Protein AF-A0A526YQS2-F1 (afdb_monomer)

Mean predicted aligned error: 2.61 Å

Sequence (73 aa):
AGLTPADIDLIVLATSTPNNTFPATAVDIQNRLGMHHGFAFDMQAVCSGFVYAVTTADLYIRGGLAKRVLVIG

Radius of gyration: 11.7 Å; Cα contacts (8 Å, |Δi|>4): 120; chains: 1; bounding box: 30×26×31 Å

Foldseek 3Di:
DPDALQQAQEEEEQDQDFPDPPPGNQVVVNVVSVNPHHDYHYADDPPCRQVVQVVVQVVCCVVVVIVHYHYHD

Nearest PDB structures (foldseek):
  2ebd-assembly1_B  TM=9.677E-01  e=7.456E-06  Aquifex aeolicus VF5
  5by7-assembly2_C  TM=9.597E-01  e=2.860E-04  Micromonospora maris AB-18-032
  2x3e-assembly1_A  TM=9.535E-01  e=4.513E-04  Pseudomonas aeruginosa
  5gk0-assembly2_B  TM=8.567E-01  e=1.097E-02  Photorhabdus laumondii subsp. laumondii TTO1
  5gk2-assembly2_C  TM=8.611E-01  e=1.520E-02  Photorhabdus laumondii subsp. laumondii TTO1

pLDDT: mean 95.12, std 3.97, range [81.62, 98.44]

Solvent-accessible surface area (backbone atoms only — not comparable to full-atom values): 4125 Å² total; per-residue (Å²): 132,94,71,57,48,85,63,40,33,33,35,36,26,17,42,75,76,59,89,40,92,72,68,44,46,25,44,54,50,35,57,75,60,64,36,88,60,65,53,51,39,65,37,76,46,58,96,50,11,48,63,52,40,52,53,50,44,51,50,35,39,76,69,69,75,25,92,32,67,48,76,43,102

Structure (mmCIF, N/CA/C/O backbone):
data_AF-A0A526YQS2-F1
#
_entry.id   AF-A0A526YQS2-F1
#
loop_
_atom_site.group_PDB
_atom_site.id
_atom_site.type_symbol
_atom_site.label_atom_id
_atom_site.label_alt_id
_atom_site.label_comp_id
_atom_site.label_asym_id
_atom_site.l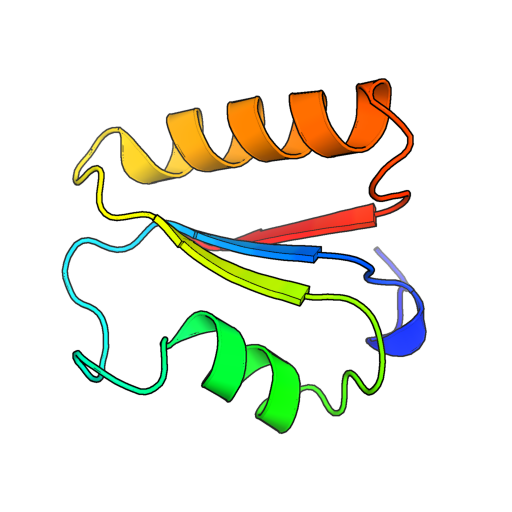abe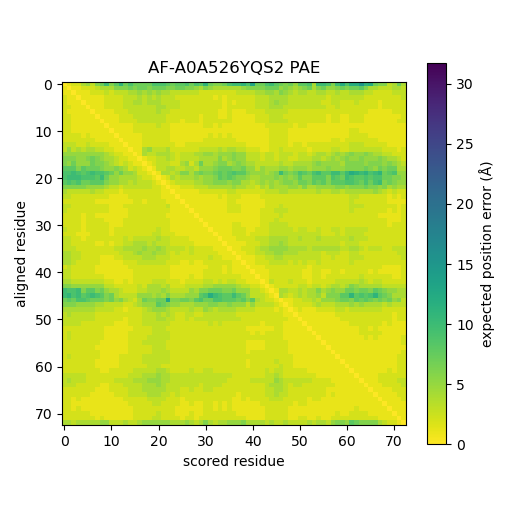l_entity_id
_atom_site.label_seq_id
_atom_site.pdbx_PDB_ins_code
_atom_site.Cartn_x
_atom_site.Cartn_y
_atom_site.Cartn_z
_atom_site.occupancy
_atom_site.B_iso_or_equiv
_atom_site.auth_seq_id
_atom_site.auth_comp_id
_atom_site.auth_asym_id
_atom_site.auth_atom_id
_atom_site.pdbx_PDB_model_num
ATOM 1 N N . ALA A 1 1 ? -0.313 -8.128 13.681 1.00 81.62 1 ALA A N 1
ATOM 2 C CA . ALA A 1 1 ? -1.248 -7.004 13.888 1.00 81.62 1 ALA A CA 1
ATOM 3 C C . ALA A 1 1 ? -2.610 -7.433 14.450 1.00 81.62 1 ALA A C 1
ATOM 5 O O . ALA A 1 1 ? -3.280 -6.581 15.010 1.00 81.62 1 ALA A O 1
ATOM 6 N N . GLY A 1 2 ? -3.028 -8.706 14.337 1.00 92.56 2 GLY A N 1
ATOM 7 C CA . GLY A 1 2 ? -4.353 -9.126 14.827 1.00 92.56 2 GLY A CA 1
ATOM 8 C C . GLY A 1 2 ? -5.508 -8.457 14.075 1.00 92.56 2 GLY A C 1
ATOM 9 O O . GLY A 1 2 ? -6.561 -8.234 14.654 1.00 92.56 2 GLY A O 1
ATOM 10 N N . LEU A 1 3 ? -5.265 -8.086 12.814 1.00 96.25 3 LEU A N 1
ATOM 11 C CA . LEU A 1 3 ? -6.195 -7.360 11.956 1.00 96.25 3 LEU A CA 1
ATOM 12 C C . LEU A 1 3 ? -6.777 -8.293 10.903 1.00 96.25 3 LEU A C 1
ATOM 14 O O . LEU A 1 3 ? -6.137 -9.267 10.498 1.00 96.25 3 LEU A O 1
ATOM 18 N N . THR A 1 4 ? -7.966 -7.941 10.442 1.00 97.12 4 THR A N 1
ATOM 19 C CA . THR A 1 4 ? -8.649 -8.583 9.324 1.00 97.12 4 THR A CA 1
ATOM 20 C C . THR A 1 4 ? -8.519 -7.731 8.056 1.00 97.12 4 THR A C 1
ATOM 22 O O . THR A 1 4 ? -8.188 -6.548 8.141 1.00 97.12 4 THR A O 1
ATOM 25 N N . PRO A 1 5 ? -8.808 -8.281 6.866 1.00 96.69 5 PRO A N 1
ATOM 26 C CA . PRO A 1 5 ? -8.887 -7.491 5.634 1.00 96.69 5 PRO A CA 1
ATOM 27 C C . PRO A 1 5 ? -9.861 -6.304 5.730 1.00 96.69 5 PRO A C 1
ATOM 29 O O . PRO A 1 5 ? -9.600 -5.252 5.159 1.00 96.69 5 PRO A O 1
ATOM 32 N N . ALA A 1 6 ? -10.936 -6.433 6.516 1.00 96.69 6 ALA A N 1
ATOM 33 C CA . ALA A 1 6 ? -11.908 -5.365 6.758 1.00 96.69 6 ALA A CA 1
ATOM 34 C C . ALA A 1 6 ? -11.356 -4.201 7.607 1.00 96.69 6 ALA A C 1
ATOM 36 O O . ALA A 1 6 ? -11.990 -3.154 7.705 1.00 96.69 6 ALA A O 1
ATOM 37 N N . ASP A 1 7 ? -10.179 -4.352 8.216 1.00 97.62 7 ASP A N 1
ATOM 38 C CA . ASP A 1 7 ? -9.524 -3.280 8.965 1.00 97.62 7 ASP A CA 1
ATOM 39 C C . ASP A 1 7 ? -8.626 -2.387 8.102 1.00 97.62 7 ASP A C 1
ATOM 41 O O . ASP A 1 7 ? -8.144 -1.375 8.618 1.00 97.62 7 ASP A O 1
ATOM 45 N N . ILE A 1 8 ? -8.355 -2.781 6.852 1.00 98.00 8 ILE A N 1
ATOM 46 C CA . ILE A 1 8 ? -7.403 -2.140 5.938 1.00 98.00 8 ILE A CA 1
ATOM 47 C C . ILE A 1 8 ? -8.160 -1.217 4.985 1.00 98.00 8 ILE A C 1
ATOM 49 O O . ILE A 1 8 ? -9.074 -1.656 4.300 1.00 98.00 8 ILE A O 1
ATOM 53 N N . ASP A 1 9 ? -7.744 0.045 4.894 1.00 98.19 9 ASP A N 1
ATOM 54 C CA . ASP A 1 9 ? -8.384 1.033 4.015 1.00 98.19 9 ASP A CA 1
ATOM 55 C C . ASP A 1 9 ? -7.591 1.266 2.721 1.00 98.19 9 ASP A C 1
ATOM 57 O O . ASP A 1 9 ? -8.127 1.772 1.734 1.00 98.19 9 ASP A O 1
ATOM 61 N N . LEU A 1 10 ? -6.304 0.905 2.727 1.00 98.44 10 LEU A N 1
ATOM 62 C CA . LEU A 1 10 ? -5.391 1.120 1.612 1.00 98.44 10 LEU A CA 1
ATOM 63 C C . LEU A 1 10 ? -4.343 0.008 1.511 1.00 98.44 10 LEU A C 1
ATOM 65 O O . LEU A 1 10 ? -3.721 -0.347 2.512 1.00 98.44 10 LEU A O 1
ATOM 69 N N . ILE A 1 11 ? -4.090 -0.475 0.294 1.00 98.38 11 ILE A N 1
ATOM 70 C CA . ILE A 1 11 ? -2.920 -1.298 -0.044 1.00 98.38 11 ILE A CA 1
ATOM 71 C C . ILE A 1 11 ? -1.988 -0.513 -0.973 1.00 98.38 11 ILE A C 1
ATOM 73 O O . ILE A 1 11 ? -2.404 -0.070 -2.043 1.00 98.38 11 ILE A O 1
ATOM 77 N N . VAL A 1 12 ? -0.716 -0.388 -0.592 1.00 98.06 12 VAL A N 1
ATOM 78 C CA . VAL A 1 12 ? 0.344 0.148 -1.458 1.00 98.06 12 VAL A CA 1
ATOM 79 C C . VAL A 1 12 ? 1.365 -0.950 -1.719 1.00 98.06 12 VAL A C 1
ATOM 81 O O . VAL A 1 12 ? 2.043 -1.393 -0.791 1.00 98.06 12 VAL A O 1
ATOM 84 N N . LEU A 1 13 ? 1.486 -1.378 -2.975 1.00 97.31 13 LEU A N 1
ATOM 85 C CA . LEU A 1 13 ? 2.501 -2.343 -3.394 1.00 97.31 13 LEU A CA 1
ATOM 86 C C . LEU A 1 13 ? 3.666 -1.623 -4.070 1.00 97.31 13 LEU A C 1
ATOM 88 O O . LEU A 1 13 ? 3.563 -1.208 -5.220 1.00 97.31 13 LEU A O 1
ATOM 92 N N . ALA A 1 14 ? 4.796 -1.509 -3.390 1.00 96.81 14 ALA A N 1
ATOM 93 C CA . ALA A 1 14 ? 6.049 -1.111 -4.002 1.00 96.81 14 ALA A CA 1
ATOM 94 C C . ALA A 1 14 ? 6.610 -2.268 -4.840 1.00 96.81 14 ALA A C 1
ATOM 96 O O . ALA A 1 14 ? 7.044 -3.274 -4.299 1.00 96.81 14 ALA A O 1
ATOM 97 N N . THR A 1 15 ? 6.613 -2.139 -6.167 1.00 93.19 15 THR A N 1
ATOM 98 C CA . THR A 1 15 ? 7.212 -3.149 -7.052 1.00 93.19 15 THR A CA 1
ATOM 99 C C . THR A 1 15 ? 7.689 -2.532 -8.362 1.00 93.19 15 THR A C 1
ATOM 101 O O . THR A 1 15 ? 7.020 -1.687 -8.954 1.00 93.19 15 THR A O 1
ATOM 104 N N . SER A 1 16 ? 8.856 -2.951 -8.850 1.00 91.25 16 SER A N 1
ATOM 105 C CA . SER A 1 16 ? 9.310 -2.661 -10.219 1.00 91.25 16 SER A CA 1
ATOM 106 C C . SER A 1 16 ? 8.873 -3.727 -11.225 1.00 91.25 16 SER A C 1
ATOM 108 O O . SER A 1 16 ? 8.956 -3.492 -12.428 1.00 91.25 16 SER A O 1
ATOM 110 N N . THR A 1 17 ? 8.383 -4.872 -10.750 1.00 91.19 17 THR A N 1
ATOM 111 C CA . THR A 1 17 ? 7.985 -6.028 -11.559 1.00 91.19 17 THR A CA 1
ATOM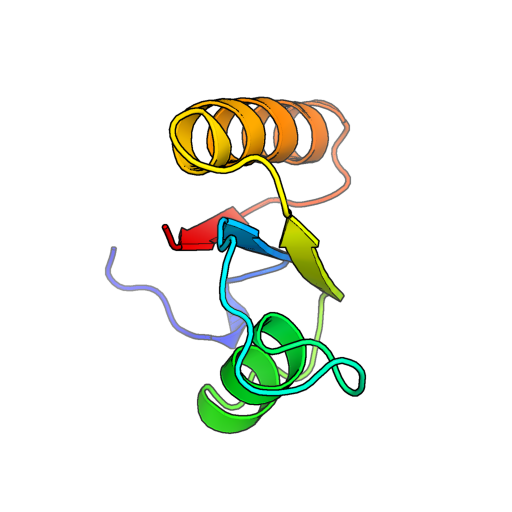 112 C C . THR A 1 17 ? 6.572 -6.464 -11.169 1.00 91.19 17 THR A C 1
ATOM 114 O O . THR A 1 17 ? 6.408 -7.475 -10.482 1.00 91.19 17 THR A O 1
ATOM 117 N N . PRO A 1 18 ? 5.539 -5.685 -11.535 1.00 88.88 18 PRO A N 1
ATOM 118 C CA . PRO A 1 18 ? 4.161 -6.094 -11.312 1.00 88.88 18 PRO A CA 1
ATOM 119 C C . PRO A 1 18 ? 3.836 -7.332 -12.158 1.00 88.88 18 PRO A C 1
ATOM 121 O O . PRO A 1 18 ? 4.409 -7.533 -13.230 1.00 88.88 18 PRO A O 1
ATOM 124 N N . ASN A 1 19 ? 2.890 -8.148 -11.694 1.00 88.00 19 ASN A N 1
ATOM 125 C CA . ASN A 1 19 ? 2.479 -9.358 -12.410 1.00 88.00 19 ASN A CA 1
ATOM 126 C C . ASN A 1 19 ? 1.823 -9.028 -13.757 1.00 88.00 19 ASN A C 1
ATOM 128 O O . ASN A 1 19 ? 1.980 -9.771 -14.720 1.00 88.00 19 ASN A O 1
ATOM 132 N N . ASN A 1 20 ? 1.091 -7.914 -13.814 1.00 87.44 20 ASN A N 1
ATOM 133 C CA . ASN A 1 20 ? 0.407 -7.419 -15.002 1.00 87.44 20 ASN A CA 1
ATOM 134 C C . ASN A 1 20 ? 0.549 -5.896 -15.084 1.00 87.44 20 ASN A C 1
ATOM 136 O O . ASN A 1 20 ? 0.676 -5.223 -14.063 1.00 87.44 20 ASN A O 1
ATOM 140 N N . THR A 1 21 ? 0.463 -5.336 -16.292 1.00 83.31 21 THR A N 1
ATOM 141 C CA . THR A 1 21 ? 0.330 -3.878 -16.476 1.00 83.31 21 THR A CA 1
ATOM 142 C C . THR A 1 21 ? -1.058 -3.388 -16.060 1.00 83.31 21 THR A C 1
ATOM 144 O O . THR A 1 21 ? -1.203 -2.296 -15.518 1.00 83.31 21 THR A O 1
ATOM 147 N N . PHE A 1 22 ? -2.084 -4.204 -16.310 1.00 83.31 22 PHE A N 1
ATOM 148 C CA . PHE A 1 22 ? -3.448 -3.988 -15.846 1.00 83.31 22 PHE A CA 1
ATOM 149 C C . PHE A 1 22 ? -4.161 -5.344 -1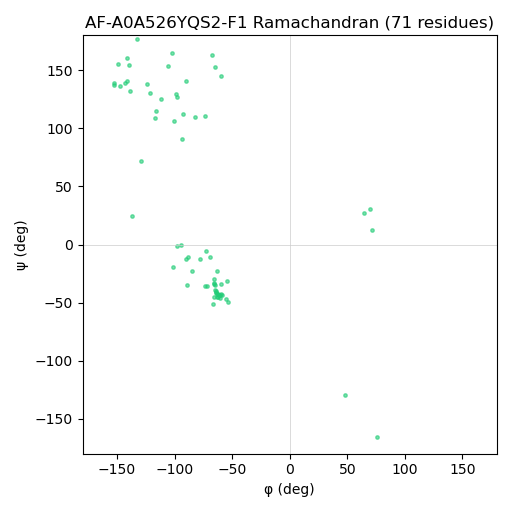5.713 1.00 83.31 22 PHE A C 1
ATOM 151 O O . PHE A 1 22 ? -4.025 -6.170 -16.620 1.00 83.31 22 PHE A O 1
ATOM 158 N N . PRO A 1 23 ? -4.934 -5.586 -14.638 1.00 88.25 23 PRO A N 1
ATOM 159 C CA . PRO A 1 23 ? -5.099 -4.740 -13.449 1.00 88.25 23 PRO A CA 1
ATOM 160 C C . PRO A 1 23 ? -3.816 -4.657 -12.601 1.00 88.25 23 PRO A C 1
ATOM 162 O O . PRO A 1 23 ? -2.910 -5.474 -12.760 1.00 88.25 23 PRO A O 1
ATOM 165 N N . ALA A 1 24 ? -3.744 -3.667 -11.707 1.00 94.44 24 ALA A N 1
ATOM 166 C CA . ALA A 1 24 ? -2.633 -3.524 -10.764 1.00 94.44 24 ALA A CA 1
ATOM 167 C C . ALA A 1 24 ? -2.513 -4.759 -9.854 1.00 94.44 24 ALA A C 1
ATOM 169 O O . ALA A 1 24 ? -3.518 -5.344 -9.438 1.00 94.44 24 ALA A O 1
ATOM 170 N N . THR A 1 25 ? -1.288 -5.129 -9.495 1.00 96.25 25 THR A N 1
ATOM 171 C CA . THR A 1 25 ? -1.019 -6.300 -8.648 1.00 96.25 25 THR A CA 1
ATOM 172 C C . THR A 1 25 ? -1.580 -6.100 -7.235 1.00 96.25 25 THR A C 1
ATOM 174 O O . THR A 1 25 ? -2.114 -7.037 -6.647 1.00 96.25 25 THR A O 1
ATOM 177 N N . ALA A 1 26 ? -1.573 -4.872 -6.709 1.00 97.19 26 ALA A N 1
ATOM 178 C CA . ALA A 1 26 ? -2.216 -4.525 -5.445 1.00 97.19 26 ALA A CA 1
ATOM 179 C C . ALA A 1 26 ? -3.732 -4.800 -5.445 1.00 97.19 26 ALA A C 1
ATOM 181 O O . ALA A 1 26 ? -4.273 -5.204 -4.418 1.00 97.19 26 ALA A O 1
ATOM 182 N N . VAL A 1 27 ? -4.417 -4.633 -6.584 1.00 96.38 27 VAL A N 1
ATOM 183 C CA . VAL A 1 27 ? -5.859 -4.917 -6.713 1.00 96.38 27 VAL A CA 1
ATOM 184 C C . VAL A 1 27 ? -6.121 -6.426 -6.737 1.00 96.38 27 VAL A C 1
ATOM 186 O O . VAL A 1 27 ? -7.090 -6.891 -6.138 1.00 96.38 27 VAL A O 1
ATOM 189 N N . ASP A 1 28 ? -5.237 -7.217 -7.353 1.00 96.38 28 ASP A N 1
ATOM 190 C CA . ASP A 1 28 ? -5.302 -8.682 -7.244 1.00 96.38 28 ASP A CA 1
ATOM 191 C C . ASP A 1 28 ? -5.127 -9.136 -5.786 1.00 96.38 28 ASP A C 1
ATOM 193 O O . ASP A 1 28 ? -5.900 -9.950 -5.282 1.00 96.38 28 ASP A O 1
ATOM 197 N N . ILE A 1 29 ? -4.167 -8.547 -5.066 1.00 96.38 29 ILE A N 1
ATOM 198 C CA . ILE A 1 29 ? -3.963 -8.809 -3.635 1.00 96.38 29 ILE A CA 1
ATOM 199 C C . ILE A 1 29 ? -5.209 -8.424 -2.829 1.00 96.38 29 ILE A C 1
ATOM 201 O O . ILE A 1 29 ? -5.660 -9.220 -2.005 1.00 96.38 29 ILE A O 1
ATOM 205 N N . GLN A 1 30 ? -5.796 -7.251 -3.086 1.00 97.31 30 GLN A N 1
ATOM 206 C CA . GLN A 1 30 ? -7.039 -6.803 -2.450 1.00 97.31 30 GLN A CA 1
ATOM 207 C C . GLN A 1 30 ? -8.154 -7.849 -2.609 1.00 97.31 30 GLN A C 1
ATOM 209 O O . GLN A 1 30 ? -8.771 -8.257 -1.621 1.00 97.31 30 GLN A O 1
ATOM 214 N N . ASN A 1 31 ? -8.366 -8.332 -3.837 1.00 96.75 31 ASN A N 1
ATOM 215 C CA . ASN A 1 31 ? -9.362 -9.354 -4.142 1.00 96.75 31 ASN A CA 1
ATOM 216 C C . ASN A 1 31 ? -9.062 -10.681 -3.427 1.00 96.75 31 ASN A C 1
ATOM 218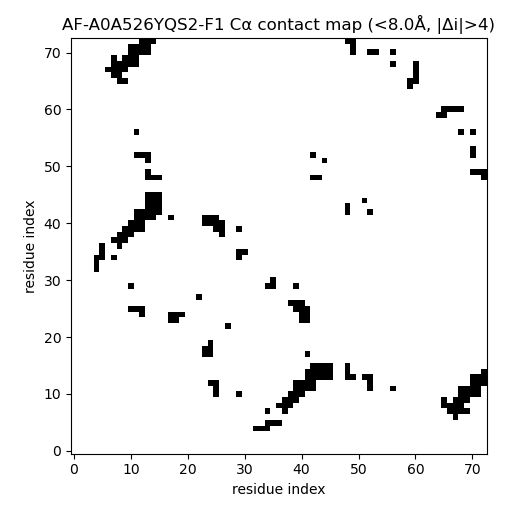 O O . ASN A 1 31 ? -9.941 -11.267 -2.800 1.00 96.75 31 ASN A O 1
ATOM 222 N N . ARG A 1 32 ? -7.805 -11.134 -3.455 1.00 96.62 32 ARG A N 1
ATOM 223 C CA . ARG A 1 32 ? -7.374 -12.387 -2.810 1.00 96.62 32 ARG A CA 1
ATOM 224 C C . ARG A 1 32 ? -7.478 -12.352 -1.288 1.00 96.62 32 ARG A C 1
ATOM 226 O O . ARG A 1 32 ? -7.696 -13.395 -0.678 1.00 96.62 32 ARG A O 1
ATOM 233 N N . LEU A 1 33 ? -7.332 -11.177 -0.679 1.00 96.81 33 LEU A N 1
ATOM 234 C CA . LEU A 1 33 ? -7.552 -10.972 0.752 1.00 96.81 33 LEU A CA 1
ATOM 235 C C . LEU A 1 33 ? -9.043 -10.880 1.117 1.00 96.81 33 LEU A C 1
ATOM 237 O O . LEU A 1 33 ? -9.359 -10.931 2.300 1.00 96.81 33 LEU A O 1
ATOM 241 N N . GLY A 1 34 ? -9.959 -10.740 0.153 1.00 96.81 34 GLY A N 1
ATOM 242 C CA . GLY A 1 34 ? -11.379 -10.500 0.436 1.00 96.81 34 GLY A CA 1
ATOM 243 C C . GLY A 1 34 ? -11.643 -9.107 1.018 1.00 96.81 34 GLY A C 1
ATOM 244 O O . GLY A 1 34 ? -12.542 -8.925 1.836 1.00 96.81 34 GLY A O 1
ATOM 245 N N . MET A 1 35 ? -10.830 -8.117 0.645 1.00 97.25 35 MET A N 1
ATOM 246 C CA . MET A 1 35 ? -11.000 -6.731 1.076 1.00 97.25 35 MET A CA 1
ATOM 247 C C . MET A 1 35 ? -12.046 -6.046 0.183 1.00 97.25 35 MET A C 1
ATOM 249 O O . MET A 1 35 ? -11.809 -5.795 -0.996 1.00 97.25 35 MET A O 1
ATOM 253 N N . HIS A 1 36 ? -13.222 -5.765 0.750 1.00 95.50 36 HIS A N 1
ATOM 254 C CA . HIS A 1 36 ? -14.393 -5.255 0.018 1.00 95.50 36 HIS A CA 1
ATOM 255 C C . HIS A 1 36 ? -14.579 -3.731 0.091 1.00 95.50 36 HIS A C 1
ATOM 257 O O . HIS A 1 36 ? -15.518 -3.198 -0.499 1.00 95.50 36 HIS A O 1
ATOM 263 N N . HIS A 1 37 ? -13.705 -3.023 0.805 1.00 95.44 37 HIS A N 1
ATOM 264 C CA . HIS A 1 37 ? -13.682 -1.563 0.883 1.00 95.44 37 HIS A CA 1
ATOM 265 C C . HIS A 1 37 ? -12.256 -1.041 0.678 1.00 95.44 37 HIS A C 1
ATOM 267 O O . HIS A 1 37 ? -11.323 -1.825 0.509 1.00 95.44 37 HIS A O 1
ATOM 273 N N . GLY A 1 38 ? -12.093 0.282 0.661 1.00 95.94 38 GLY A N 1
ATOM 274 C CA . GLY A 1 38 ? -10.790 0.912 0.463 1.00 95.94 38 GLY A CA 1
ATOM 275 C C . GLY A 1 38 ? -10.309 0.875 -0.988 1.00 95.94 38 GLY A C 1
ATOM 276 O O . GLY A 1 38 ? -11.082 0.634 -1.918 1.00 95.94 38 GLY A O 1
ATOM 277 N N . PHE A 1 39 ? -9.025 1.160 -1.187 1.00 97.00 39 PHE A N 1
ATOM 278 C CA . PHE A 1 39 ? -8.405 1.234 -2.512 1.00 97.00 39 PHE A CA 1
ATOM 279 C C . PHE A 1 39 ? -6.992 0.643 -2.506 1.00 97.00 39 PHE A C 1
ATOM 281 O O . PHE A 1 39 ? -6.369 0.479 -1.459 1.00 97.00 39 PHE A O 1
ATOM 288 N N . ALA A 1 40 ? -6.487 0.284 -3.683 1.00 97.69 40 ALA A N 1
ATOM 289 C CA . ALA A 1 40 ? -5.197 -0.374 -3.829 1.00 97.69 40 ALA A CA 1
ATOM 290 C C . ALA A 1 40 ? -4.474 0.122 -5.084 1.00 97.69 40 ALA A C 1
ATOM 292 O O . ALA A 1 40 ? -5.104 0.305 -6.127 1.00 97.69 40 ALA A O 1
ATOM 293 N N . PHE A 1 41 ? -3.161 0.337 -4.992 1.00 97.12 41 PHE A N 1
ATOM 294 C CA . PHE A 1 41 ? -2.347 0.733 -6.141 1.00 97.12 41 PHE A CA 1
ATOM 295 C C . PHE A 1 41 ? -0.902 0.230 -6.059 1.00 97.12 41 PHE A C 1
ATOM 297 O O . PHE A 1 41 ? -0.351 0.007 -4.977 1.00 97.12 41 PHE A O 1
ATOM 304 N N . ASP A 1 42 ? -0.287 0.092 -7.234 1.00 96.31 42 ASP A N 1
ATOM 305 C CA . ASP A 1 42 ? 1.127 -0.245 -7.383 1.00 96.31 42 ASP A CA 1
ATOM 306 C C . ASP A 1 42 ? 1.970 1.038 -7.423 1.00 96.31 42 ASP A C 1
ATOM 308 O O . ASP A 1 42 ? 1.601 2.034 -8.048 1.00 96.31 42 ASP A O 1
ATOM 312 N N . MET A 1 43 ? 3.131 1.006 -6.779 1.00 94.81 43 MET A N 1
ATOM 313 C CA . MET A 1 43 ? 4.127 2.067 -6.776 1.00 94.81 43 MET A CA 1
ATOM 314 C C . MET A 1 43 ? 5.422 1.563 -7.413 1.00 94.81 43 MET A C 1
ATOM 316 O O . MET A 1 43 ? 6.170 0.780 -6.825 1.00 94.81 43 MET A O 1
ATOM 320 N N . GLN A 1 44 ? 5.720 2.065 -8.610 1.00 90.44 44 GLN A N 1
ATOM 321 C CA . GLN A 1 44 ? 6.924 1.694 -9.349 1.00 90.44 44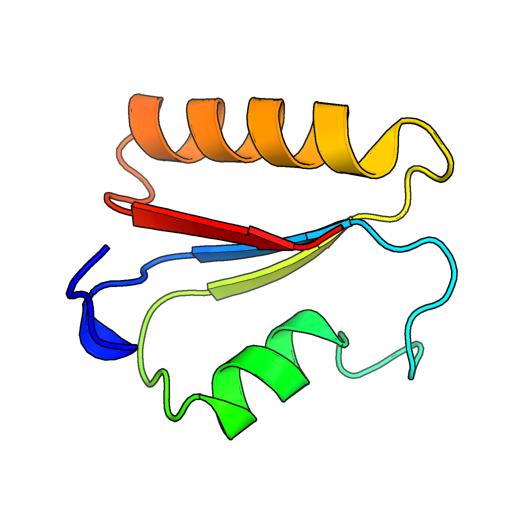 GLN A CA 1
ATOM 322 C C . GLN A 1 44 ? 8.068 2.675 -9.071 1.00 90.44 44 GLN A C 1
ATOM 324 O O . GLN A 1 44 ? 8.220 3.683 -9.755 1.00 90.44 44 GLN A O 1
ATOM 329 N N . ALA A 1 45 ? 8.881 2.377 -8.054 1.00 88.69 45 ALA A N 1
ATOM 330 C CA . ALA A 1 45 ? 10.017 3.216 -7.645 1.00 88.69 45 ALA A CA 1
ATOM 331 C C . ALA A 1 45 ? 11.308 2.420 -7.326 1.00 88.69 45 ALA A C 1
ATOM 333 O O . ALA A 1 45 ? 12.188 2.898 -6.608 1.00 88.69 45 ALA A O 1
ATOM 334 N N . VAL A 1 46 ? 11.443 1.216 -7.903 1.00 89.38 46 VAL A N 1
ATOM 335 C CA . VAL A 1 46 ? 12.645 0.352 -7.846 1.00 89.38 46 VAL A CA 1
ATOM 336 C C . VAL A 1 46 ? 13.180 0.216 -6.405 1.00 89.38 46 VAL A C 1
ATOM 338 O O . VAL A 1 46 ? 12.399 -0.064 -5.499 1.00 89.38 46 VAL A O 1
ATOM 341 N N . CYS A 1 47 ? 14.479 0.439 -6.165 1.00 89.06 47 CYS A N 1
ATOM 342 C CA . CYS A 1 47 ? 15.141 0.245 -4.871 1.00 89.06 47 CYS A CA 1
ATOM 343 C C . CYS A 1 47 ? 14.607 1.166 -3.764 1.00 89.06 47 CYS A C 1
ATOM 345 O O . CYS A 1 47 ? 14.744 0.851 -2.586 1.00 89.06 47 CYS A O 1
ATOM 347 N N . SER A 1 48 ? 13.998 2.294 -4.135 1.00 92.19 48 SER A N 1
ATOM 348 C CA . SER A 1 48 ? 13.401 3.250 -3.196 1.00 92.19 48 SER A CA 1
ATOM 349 C C . SER A 1 48 ? 11.906 3.009 -2.987 1.00 92.19 48 SER A C 1
ATOM 351 O O . SER A 1 48 ? 11.278 3.730 -2.212 1.00 92.19 48 SER A O 1
ATOM 353 N N . GLY A 1 49 ? 11.331 2.001 -3.656 1.00 92.75 49 GLY A N 1
ATOM 354 C CA . GLY A 1 49 ? 9.892 1.762 -3.690 1.00 92.75 49 GLY A CA 1
ATOM 355 C C . GLY A 1 49 ? 9.281 1.625 -2.306 1.00 92.75 49 GLY A C 1
ATOM 356 O O . GLY A 1 49 ? 8.300 2.299 -2.008 1.00 92.75 49 GLY A O 1
ATOM 357 N N . PHE A 1 50 ? 9.897 0.829 -1.432 1.00 94.81 50 PHE A N 1
ATOM 358 C CA . PHE A 1 50 ? 9.377 0.630 -0.082 1.00 94.81 50 PHE A CA 1
ATOM 359 C C . PHE A 1 50 ? 9.388 1.922 0.748 1.00 94.81 50 PHE A C 1
ATOM 361 O O . PHE A 1 50 ? 8.410 2.231 1.426 1.00 94.81 50 PHE A O 1
ATOM 368 N N . VAL A 1 51 ? 10.461 2.717 0.662 1.00 95.62 51 VAL A N 1
ATOM 369 C CA . VAL A 1 51 ? 10.563 3.995 1.389 1.00 95.62 51 VAL A CA 1
ATOM 370 C C . VAL A 1 51 ? 9.481 4.959 0.913 1.00 95.62 51 VAL A C 1
ATOM 372 O O . VAL A 1 51 ? 8.787 5.554 1.734 1.00 95.62 51 VAL A O 1
ATOM 375 N N . TYR A 1 52 ? 9.288 5.068 -0.403 1.00 96.50 52 TYR A N 1
ATOM 376 C CA . TYR A 1 52 ? 8.246 5.922 -0.968 1.00 96.50 52 TYR A CA 1
ATOM 377 C C . TYR A 1 52 ? 6.853 5.436 -0.568 1.00 96.50 52 TYR A C 1
ATOM 379 O O . TYR A 1 52 ? 6.025 6.251 -0.171 1.00 96.50 52 TYR A O 1
ATOM 387 N N .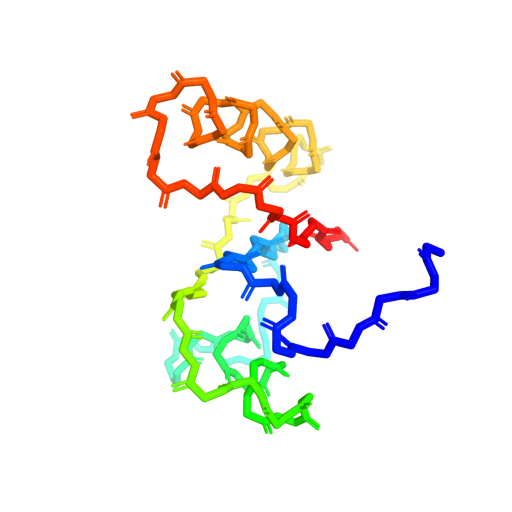 ALA A 1 53 ? 6.611 4.124 -0.573 1.00 97.50 53 ALA A N 1
ATOM 388 C CA . ALA A 1 53 ? 5.328 3.556 -0.183 1.00 97.50 53 ALA A CA 1
ATOM 389 C C . ALA A 1 53 ? 4.998 3.829 1.291 1.00 97.50 53 ALA A C 1
ATOM 391 O O . ALA A 1 53 ? 3.864 4.193 1.599 1.00 97.50 53 ALA A O 1
ATOM 392 N N . VAL A 1 54 ? 5.980 3.738 2.195 1.00 97.38 54 VAL A N 1
ATOM 393 C CA . VAL A 1 54 ? 5.804 4.091 3.614 1.00 97.38 54 VAL A CA 1
ATOM 394 C C . VAL A 1 54 ? 5.535 5.586 3.789 1.00 97.38 54 VAL A C 1
ATOM 396 O O . VAL A 1 54 ? 4.612 5.953 4.514 1.00 97.38 54 VAL A O 1
ATOM 399 N N . THR A 1 55 ? 6.290 6.461 3.117 1.00 97.88 55 THR A N 1
ATOM 400 C CA . THR A 1 55 ? 6.040 7.912 3.168 1.00 97.88 55 THR A CA 1
ATOM 401 C C . THR A 1 55 ? 4.650 8.253 2.639 1.00 97.88 55 THR A C 1
ATOM 403 O O . THR A 1 55 ? 3.919 9.022 3.256 1.00 97.88 55 THR A O 1
ATOM 406 N N . THR A 1 56 ? 4.242 7.649 1.528 1.00 97.75 56 THR A N 1
ATOM 407 C CA . THR A 1 56 ? 2.903 7.827 0.971 1.00 97.75 56 THR A CA 1
ATOM 408 C C . THR A 1 56 ? 1.824 7.309 1.922 1.00 97.75 56 THR A C 1
ATOM 410 O O . THR A 1 56 ? 0.835 8.005 2.135 1.00 97.75 56 THR A O 1
ATOM 413 N N . ALA A 1 57 ? 2.018 6.149 2.555 1.00 98.25 57 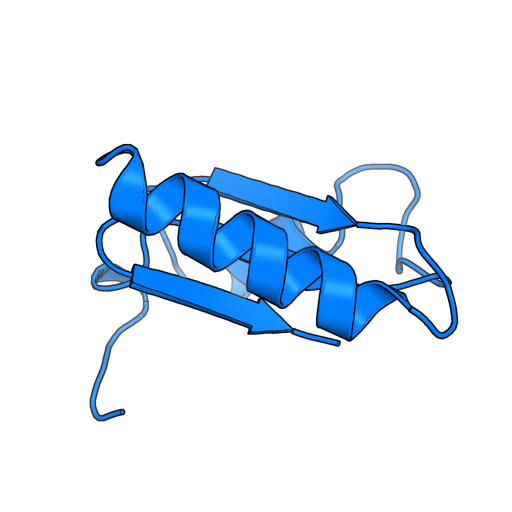ALA A N 1
ATOM 414 C CA . ALA A 1 57 ? 1.099 5.629 3.565 1.00 98.25 57 ALA A CA 1
ATOM 415 C C . ALA A 1 57 ? 0.929 6.594 4.753 1.00 98.25 57 ALA A C 1
ATOM 417 O O . ALA A 1 57 ? -0.201 6.848 5.169 1.00 98.25 57 ALA A O 1
ATOM 418 N N . ASP A 1 58 ? 2.020 7.181 5.259 1.00 98.38 58 ASP A N 1
ATOM 419 C CA . ASP A 1 58 ? 1.975 8.203 6.316 1.00 98.38 58 ASP A CA 1
ATOM 420 C C . ASP A 1 58 ? 1.166 9.436 5.881 1.00 98.38 58 ASP A C 1
ATOM 422 O O . ASP A 1 58 ? 0.318 9.906 6.641 1.00 98.38 58 ASP A O 1
ATOM 426 N N . LEU A 1 59 ? 1.337 9.908 4.641 1.00 98.38 59 LEU A N 1
ATOM 427 C CA . LEU A 1 59 ? 0.551 11.024 4.102 1.00 98.38 59 LEU A CA 1
ATOM 428 C C . LEU A 1 59 ? -0.949 10.701 4.029 1.00 98.38 59 LEU A C 1
ATOM 430 O O . LEU A 1 59 ? -1.763 11.543 4.408 1.00 98.38 59 LEU A O 1
ATOM 434 N N . TYR A 1 60 ? -1.328 9.494 3.598 1.00 98.38 60 TYR A N 1
ATOM 435 C CA . TYR A 1 60 ? -2.735 9.071 3.579 1.00 98.38 60 TYR A CA 1
ATOM 436 C C . TYR A 1 60 ? -3.333 8.977 4.989 1.00 98.38 60 TYR A C 1
ATOM 438 O O . TYR A 1 60 ? -4.480 9.386 5.190 1.00 98.38 60 TYR A O 1
ATOM 446 N N . ILE A 1 61 ? -2.559 8.493 5.967 1.00 98.38 61 ILE A N 1
ATOM 447 C CA . ILE A 1 61 ? -2.992 8.411 7.368 1.00 98.38 61 ILE A CA 1
ATOM 448 C C . ILE A 1 61 ? -3.167 9.804 7.969 1.00 98.38 61 ILE A C 1
ATOM 450 O O . ILE A 1 61 ? -4.224 10.123 8.514 1.00 98.38 61 ILE A O 1
ATOM 454 N N . ARG A 1 62 ? -2.158 10.670 7.837 1.00 98.38 62 ARG A N 1
ATOM 455 C CA . ARG A 1 62 ? -2.199 12.043 8.363 1.00 98.38 62 ARG A CA 1
ATOM 456 C C . ARG A 1 62 ? -3.244 12.910 7.672 1.00 98.38 62 ARG A C 1
ATOM 458 O O . ARG A 1 62 ? -3.830 13.773 8.315 1.00 98.38 62 ARG A O 1
ATOM 465 N N . GLY A 1 63 ? -3.483 12.671 6.384 1.00 98.00 63 GLY A N 1
ATOM 466 C CA . GLY A 1 63 ? -4.532 13.328 5.608 1.00 98.00 63 GLY A CA 1
ATOM 467 C C . GLY A 1 63 ? -5.947 12.852 5.945 1.00 98.00 63 GLY A C 1
ATOM 468 O O . GLY A 1 63 ? -6.903 13.400 5.406 1.00 98.00 63 GLY A O 1
ATOM 469 N N . GLY A 1 64 ? -6.102 11.839 6.807 1.00 97.19 64 GLY A N 1
ATOM 470 C CA . GLY A 1 64 ? -7.404 11.290 7.196 1.00 97.19 64 GLY A CA 1
ATOM 471 C C . GLY A 1 64 ? -8.100 10.478 6.099 1.00 97.19 64 GLY A C 1
ATOM 472 O O . GLY A 1 64 ? -9.282 10.175 6.228 1.00 97.19 64 GLY A O 1
ATOM 473 N N . LEU A 1 65 ? -7.384 10.126 5.026 1.00 97.38 65 LEU A N 1
ATOM 474 C CA . LEU A 1 65 ? -7.914 9.362 3.891 1.00 97.38 65 LEU A CA 1
ATOM 475 C C . LEU A 1 65 ? -7.883 7.846 4.130 1.00 97.38 65 LEU A C 1
ATOM 477 O O . LEU A 1 65 ? -8.641 7.112 3.503 1.00 97.38 65 LEU A O 1
ATOM 481 N N . ALA A 1 66 ? -7.013 7.376 5.024 1.00 98.00 66 ALA A N 1
ATOM 482 C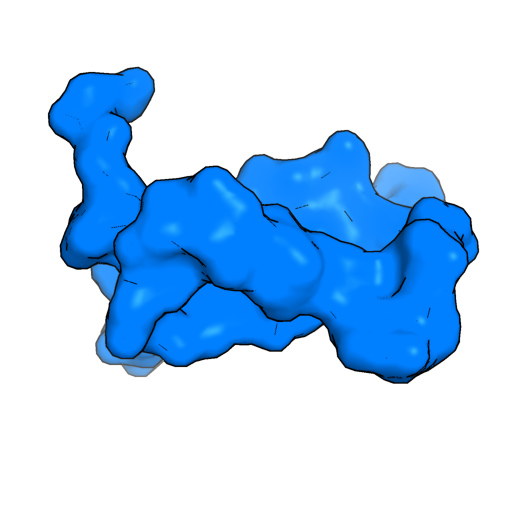 CA . ALA A 1 66 ? -6.942 5.986 5.456 1.00 98.00 66 ALA A CA 1
ATOM 483 C C . ALA A 1 66 ? -6.648 5.937 6.957 1.00 98.00 66 ALA A C 1
ATOM 485 O O . ALA A 1 66 ? -5.837 6.711 7.456 1.00 98.00 66 ALA A O 1
ATOM 486 N N . LYS A 1 67 ? -7.261 5.018 7.700 1.00 97.88 67 LYS A N 1
ATOM 487 C CA . LYS A 1 67 ? -6.901 4.774 9.101 1.00 97.88 67 LYS A CA 1
ATOM 488 C C . LYS A 1 67 ? -5.796 3.734 9.198 1.00 97.88 67 LYS A C 1
ATOM 490 O O . LYS A 1 67 ? -4.955 3.815 10.094 1.00 97.88 67 LYS A O 1
ATOM 495 N N . ARG A 1 68 ? -5.805 2.742 8.304 1.00 97.69 68 ARG A N 1
ATOM 496 C CA . ARG A 1 68 ? -4.800 1.675 8.265 1.00 97.69 68 ARG A CA 1
ATOM 497 C C . ARG A 1 68 ? -4.396 1.360 6.834 1.00 97.69 68 ARG A C 1
ATOM 499 O O . ARG A 1 68 ? -5.245 1.149 5.971 1.00 97.69 68 ARG A O 1
ATOM 506 N N . VAL A 1 69 ? -3.087 1.288 6.617 1.00 98.31 69 VAL A N 1
ATOM 507 C CA . VAL A 1 69 ? -2.480 1.037 5.310 1.00 98.31 69 VAL A CA 1
ATOM 508 C C . VAL A 1 69 ? -1.626 -0.224 5.384 1.00 98.31 69 VAL A C 1
ATOM 510 O O . VAL A 1 69 ? -0.799 -0.361 6.286 1.00 98.31 69 VAL A O 1
ATOM 513 N N . LEU A 1 70 ? -1.814 -1.136 4.434 1.00 98.06 70 LEU A N 1
ATOM 514 C CA . LEU A 1 70 ? -0.933 -2.273 4.201 1.00 98.06 70 LEU A CA 1
ATOM 515 C C . LEU A 1 70 ? 0.105 -1.882 3.145 1.00 98.06 70 LEU A C 1
ATOM 517 O O . LEU A 1 70 ? -0.233 -1.682 1.980 1.00 98.06 70 LEU A O 1
ATOM 521 N N . VAL A 1 71 ? 1.366 -1.785 3.556 1.00 97.81 71 VAL A N 1
ATOM 522 C CA . VAL A 1 71 ? 2.495 -1.553 2.648 1.00 97.81 71 VAL A CA 1
ATOM 523 C C . VAL A 1 71 ? 3.184 -2.881 2.357 1.00 97.81 71 VAL A C 1
ATOM 525 O O . VAL A 1 71 ? 3.520 -3.622 3.280 1.00 97.81 71 VAL A O 1
ATOM 528 N N . ILE A 1 72 ? 3.392 -3.168 1.076 1.00 96.50 72 ILE A N 1
ATOM 529 C CA . ILE A 1 72 ? 4.063 -4.368 0.567 1.00 96.50 72 ILE A CA 1
ATOM 530 C C . ILE A 1 72 ? 5.228 -3.892 -0.306 1.00 96.50 72 ILE A C 1
ATOM 532 O O . ILE A 1 72 ? 5.057 -2.922 -1.040 1.00 96.50 72 ILE A O 1
ATOM 536 N N . GLY A 1 73 ? 6.398 -4.522 -0.212 1.00 89.81 73 GLY A N 1
ATOM 537 C CA . GLY A 1 73 ? 7.584 -4.200 -1.016 1.00 89.81 73 GLY A CA 1
ATOM 538 C C . GLY A 1 73 ? 8.241 -5.433 -1.600 1.00 89.81 73 GLY A C 1
ATOM 539 O O . GLY A 1 73 ? 7.924 -6.541 -1.108 1.00 89.81 73 GLY A O 1
#

Secondary structure (DSSP, 8-state):
----GGG-SEEEEE-SS-S-SSS-HHHHHHHHHT--SSEEEEE--GGGHHHHHHHHHHHHHHTTS-S-EEEE-